Protein AF-A0A512IU02-F1 (afdb_monomer)

Secondary structure (DSSP, 8-state):
-HHHHHHHHHHHHHHHHHHHHHHHHHTT--EEEEEETTEEEEEEEEETT--HHHHHHHHHHHTTS--EEEEEE-

Organism: NCBI:txid1176176

pLDDT: mean 77.75, std 7.91, range [52.22, 88.44]

Nearest PDB structures (foldseek):
  7bpm-assembly1_A  TM=6.186E-01  e=1.056E+00  synthetic construct
  6c4t-assembly1_A  TM=5.965E-01  e=1.209E+00  Staphylococcus aureus
  4pro-assembly1_C  TM=5.640E-01  e=4.655E+00  Lysobacter enzymogenes
  5bsh-assembly1_G  TM=4.166E-01  e=1.583E+00  Medicago truncatula
  5bsh-assembly1_D  TM=4.172E-01  e=2.073E+00  Medicago truncatula

Foldseek 3Di:
DVVVVVVVLVVLVVVLVVVLVVVCVVVVWDKDWDCDPVCNQETEIATAPDDPVNVVVSVVSCVPSSGHYDYHHD

Structure (mmCIF, N/CA/C/O backbone):
data_AF-A0A512IU02-F1
#
_entry.id   AF-A0A512IU02-F1
#
loop_
_atom_site.group_PDB
_atom_site.id
_atom_site.type_symbol
_atom_site.label_atom_id
_atom_site.label_alt_id
_atom_site.label_comp_id
_atom_site.label_asym_id
_atom_site.label_entity_id
_atom_site.label_seq_id
_atom_site.pdbx_PDB_ins_code
_atom_site.Cartn_x
_atom_site.Cartn_y
_atom_site.Cartn_z
_atom_site.occupancy
_atom_site.B_iso_or_equiv
_atom_site.auth_seq_id
_atom_site.auth_com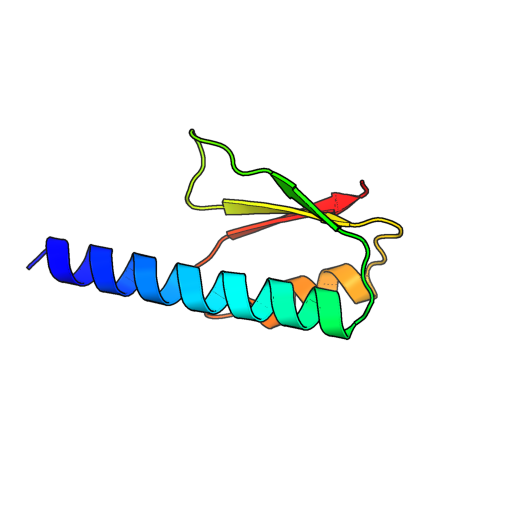p_id
_atom_site.auth_asym_id
_atom_site.auth_atom_id
_atom_site.pdbx_PDB_model_num
ATOM 1 N N . MET A 1 1 ? 22.520 -4.115 -21.789 1.00 52.22 1 MET A N 1
ATOM 2 C CA . MET A 1 1 ? 22.623 -4.484 -20.356 1.00 52.22 1 MET A CA 1
ATOM 3 C C . MET A 1 1 ? 21.761 -3.630 -19.424 1.00 52.22 1 MET A C 1
ATOM 5 O O . MET A 1 1 ? 21.184 -4.208 -18.519 1.00 52.22 1 MET A O 1
ATOM 9 N N . LYS A 1 2 ? 21.615 -2.307 -19.619 1.00 59.59 2 LYS A N 1
ATOM 10 C CA . LYS A 1 2 ? 20.807 -1.454 -18.717 1.00 59.59 2 LYS A CA 1
ATOM 11 C C . LYS A 1 2 ? 19.297 -1.756 -18.703 1.00 59.59 2 LYS A C 1
ATOM 13 O O . LYS A 1 2 ? 18.713 -1.741 -17.630 1.00 59.59 2 LYS A O 1
ATOM 18 N N . SER A 1 3 ? 18.676 -2.074 -19.842 1.00 60.50 3 SER A N 1
ATOM 19 C CA . SER A 1 3 ? 17.215 -2.279 -19.912 1.00 60.50 3 SER A CA 1
ATOM 20 C C . SER A 1 3 ? 16.719 -3.469 -19.088 1.00 60.50 3 SER A C 1
ATOM 22 O O . SER A 1 3 ? 15.681 -3.378 -18.451 1.00 60.50 3 SER A O 1
ATOM 24 N N . HIS A 1 4 ? 17.504 -4.546 -19.018 1.00 62.38 4 HIS A N 1
ATOM 25 C CA . HIS A 1 4 ? 17.121 -5.739 -18.262 1.00 62.38 4 HIS A CA 1
ATOM 26 C C . HIS A 1 4 ? 17.142 -5.499 -16.744 1.00 62.38 4 HIS A C 1
ATOM 28 O O . HIS A 1 4 ? 16.294 -6.012 -16.025 1.00 62.38 4 HIS A O 1
ATOM 34 N N . LEU A 1 5 ? 18.063 -4.655 -16.259 1.00 64.56 5 LEU A N 1
ATOM 35 C CA . LEU A 1 5 ? 18.088 -4.231 -14.856 1.00 64.56 5 LEU A CA 1
ATOM 36 C C . LEU A 1 5 ? 16.877 -3.355 -14.506 1.00 64.56 5 LEU A C 1
ATOM 38 O O . LEU A 1 5 ? 16.341 -3.465 -13.408 1.00 64.56 5 LEU A O 1
ATOM 42 N N . ILE A 1 6 ? 16.442 -2.502 -15.440 1.00 66.88 6 ILE A N 1
ATOM 43 C CA . ILE A 1 6 ? 15.252 -1.657 -15.273 1.00 66.88 6 ILE A CA 1
ATOM 44 C C . ILE A 1 6 ? 13.994 -2.532 -15.211 1.00 66.88 6 ILE A C 1
ATOM 46 O O . ILE A 1 6 ? 13.194 -2.372 -14.299 1.00 66.88 6 ILE A O 1
ATOM 50 N N . GLU A 1 7 ? 13.846 -3.502 -16.115 1.00 69.81 7 GLU A N 1
ATOM 51 C CA . GLU A 1 7 ? 12.720 -4.450 -16.105 1.00 69.81 7 GLU A CA 1
ATOM 52 C C . GLU A 1 7 ? 12.681 -5.301 -14.830 1.00 69.81 7 GLU A C 1
ATOM 54 O O . GLU A 1 7 ? 11.619 -5.465 -14.228 1.00 69.81 7 GLU A O 1
ATOM 59 N N . GLN A 1 8 ? 13.833 -5.807 -14.379 1.00 68.00 8 GLN A N 1
ATOM 60 C CA . GLN A 1 8 ? 13.942 -6.556 -13.125 1.00 68.00 8 GLN A CA 1
ATOM 61 C C . GLN A 1 8 ? 13.566 -5.693 -11.919 1.00 68.00 8 GLN A C 1
ATOM 63 O O . GLN A 1 8 ? 12.851 -6.156 -11.033 1.00 68.00 8 GLN A O 1
ATOM 68 N N . HIS A 1 9 ? 13.996 -4.431 -11.904 1.00 66.69 9 HIS A N 1
ATOM 69 C CA . HIS A 1 9 ? 13.662 -3.489 -10.845 1.00 66.69 9 HIS A CA 1
ATOM 70 C C . HIS A 1 9 ? 12.167 -3.135 -10.838 1.00 66.69 9 HIS A C 1
ATOM 72 O O . HIS A 1 9 ? 11.536 -3.204 -9.787 1.00 66.69 9 HIS A O 1
ATOM 78 N N . ILE A 1 10 ? 11.570 -2.857 -12.003 1.00 71.06 10 ILE A N 1
ATOM 79 C CA . ILE A 1 10 ? 10.124 -2.614 -12.147 1.00 71.06 10 ILE A CA 1
ATOM 80 C C . ILE A 1 10 ? 9.327 -3.840 -11.697 1.00 71.06 10 ILE A C 1
ATOM 82 O O . ILE A 1 10 ? 8.331 -3.705 -10.987 1.00 71.06 10 ILE A O 1
ATOM 86 N N . THR A 1 11 ? 9.772 -5.041 -12.065 1.00 75.31 11 THR A N 1
ATOM 87 C CA . THR A 1 11 ? 9.108 -6.290 -11.674 1.00 75.31 11 THR A CA 1
ATOM 88 C C . THR A 1 11 ? 9.193 -6.504 -10.164 1.00 75.31 11 THR A C 1
ATOM 90 O O . THR A 1 11 ? 8.177 -6.777 -9.528 1.00 75.31 11 THR A O 1
ATOM 93 N N . ALA A 1 12 ? 10.376 -6.325 -9.568 1.00 71.94 12 ALA A N 1
ATOM 94 C CA . ALA A 1 12 ? 10.575 -6.445 -8.126 1.00 71.94 12 ALA A CA 1
ATOM 95 C C . ALA A 1 12 ? 9.722 -5.433 -7.345 1.00 71.94 12 ALA A C 1
ATOM 97 O O . ALA A 1 12 ? 9.050 -5.813 -6.387 1.00 71.94 12 ALA A O 1
ATOM 98 N N . MET A 1 13 ? 9.683 -4.178 -7.802 1.00 73.44 13 MET A N 1
ATOM 99 C CA . MET A 1 13 ? 8.830 -3.130 -7.238 1.00 73.44 13 MET A CA 1
ATOM 100 C C . MET A 1 13 ? 7.350 -3.505 -7.340 1.00 73.44 13 MET A C 1
ATOM 102 O O . MET A 1 13 ? 6.638 -3.475 -6.344 1.00 73.44 13 MET A O 1
ATOM 106 N N . THR A 1 14 ? 6.898 -3.942 -8.516 1.00 75.69 14 THR A N 1
ATOM 107 C CA . THR A 1 14 ? 5.498 -4.327 -8.749 1.00 75.69 14 THR A CA 1
ATOM 108 C C . THR A 1 14 ? 5.068 -5.466 -7.826 1.00 75.69 14 THR A C 1
ATOM 110 O O . THR A 1 14 ? 3.997 -5.406 -7.220 1.00 75.69 14 THR A O 1
ATOM 113 N N . VAL A 1 15 ? 5.909 -6.493 -7.673 1.00 78.81 15 VAL A N 1
ATOM 114 C CA . VAL A 1 15 ? 5.643 -7.628 -6.779 1.00 78.81 15 VAL A CA 1
ATOM 115 C C . VAL A 1 15 ? 5.603 -7.176 -5.318 1.00 78.81 15 VAL A C 1
ATOM 117 O O . VAL A 1 15 ? 4.678 -7.543 -4.592 1.00 78.81 15 VAL A O 1
ATOM 120 N N . ALA A 1 16 ? 6.564 -6.358 -4.887 1.00 74.94 16 ALA A N 1
ATOM 121 C CA . ALA A 1 16 ? 6.618 -5.831 -3.527 1.00 74.94 16 ALA A CA 1
ATOM 122 C C . ALA A 1 16 ? 5.395 -4.961 -3.189 1.00 74.94 16 ALA A C 1
ATOM 124 O O . ALA A 1 16 ? 4.759 -5.185 -2.158 1.00 74.94 16 ALA A O 1
ATOM 125 N N . SER A 1 17 ? 5.008 -4.038 -4.077 1.00 75.88 17 SER A N 1
ATOM 126 C CA . SER A 1 17 ? 3.810 -3.208 -3.911 1.00 75.88 17 SER A CA 1
ATOM 127 C C . SER A 1 17 ? 2.549 -4.066 -3.868 1.00 75.88 17 SER A C 1
ATOM 129 O O . SER A 1 17 ? 1.736 -3.915 -2.964 1.00 75.88 17 SER A O 1
ATOM 131 N N . THR A 1 18 ? 2.401 -5.023 -4.789 1.00 80.62 18 THR A N 1
ATOM 132 C CA . THR A 1 18 ? 1.220 -5.902 -4.840 1.00 80.62 18 THR A CA 1
ATOM 133 C C . THR A 1 18 ? 1.078 -6.727 -3.562 1.00 80.62 18 THR A C 1
ATOM 135 O O . THR A 1 18 ? -0.018 -6.838 -3.012 1.00 80.62 18 THR A O 1
ATOM 138 N N . ASN A 1 19 ? 2.183 -7.274 -3.051 1.00 80.31 19 ASN A N 1
ATOM 139 C CA . ASN A 1 19 ? 2.179 -8.039 -1.807 1.00 80.31 19 ASN A CA 1
ATOM 140 C C . ASN A 1 19 ? 1.805 -7.176 -0.600 1.00 80.31 19 ASN A C 1
ATOM 142 O O . ASN A 1 19 ? 1.028 -7.633 0.238 1.00 80.31 19 ASN A O 1
ATOM 146 N N . LEU A 1 20 ? 2.301 -5.936 -0.529 1.00 78.31 20 LEU A N 1
ATOM 147 C CA . LEU A 1 20 ? 1.908 -5.012 0.530 1.00 78.31 20 LEU A CA 1
ATOM 148 C C . LEU A 1 20 ? 0.407 -4.725 0.485 1.00 78.31 20 LEU A C 1
ATOM 150 O O . LEU A 1 20 ? -0.260 -4.845 1.506 1.00 78.31 20 LEU A O 1
ATOM 154 N N . LEU A 1 21 ? -0.131 -4.374 -0.685 1.00 82.00 21 LEU A N 1
ATOM 155 C CA . LEU A 1 21 ? -1.548 -4.030 -0.829 1.00 82.00 21 LEU A CA 1
ATOM 156 C C . LEU A 1 21 ? -2.457 -5.196 -0.465 1.00 82.00 21 LEU A C 1
ATOM 158 O O . LEU A 1 21 ? -3.474 -5.000 0.203 1.00 82.00 21 LEU A O 1
ATOM 162 N N . ARG A 1 22 ? -2.054 -6.410 -0.855 1.00 83.12 22 ARG A N 1
ATOM 163 C CA . ARG A 1 22 ? -2.733 -7.640 -0.457 1.00 83.12 22 ARG A CA 1
ATOM 164 C C . ARG A 1 22 ? -2.707 -7.815 1.056 1.00 83.12 22 ARG A C 1
ATOM 166 O O . ARG A 1 22 ? -3.751 -8.044 1.644 1.00 83.12 22 ARG A O 1
ATOM 173 N N . GLN A 1 23 ? -1.553 -7.645 1.696 1.00 79.06 23 GLN A N 1
ATOM 174 C CA . GLN A 1 23 ? -1.454 -7.799 3.143 1.00 79.06 23 GLN A CA 1
ATOM 175 C C . GLN A 1 23 ? -2.244 -6.724 3.902 1.00 79.06 23 GLN A C 1
ATOM 177 O O . GLN A 1 23 ? -2.939 -7.042 4.859 1.00 79.06 23 GLN A O 1
ATOM 182 N N . MET A 1 24 ? -2.196 -5.464 3.464 1.00 81.19 24 MET A N 1
ATOM 183 C CA . MET A 1 24 ? -2.999 -4.395 4.062 1.00 81.19 24 MET A CA 1
ATOM 184 C C . MET A 1 24 ? -4.501 -4.674 3.932 1.00 81.19 24 MET A C 1
ATOM 186 O O . MET A 1 24 ? -5.261 -4.403 4.859 1.00 81.19 24 MET A O 1
ATOM 190 N N . HIS A 1 25 ? -4.921 -5.243 2.799 1.00 83.50 25 HIS A N 1
ATOM 191 C CA . HIS A 1 25 ? -6.295 -5.687 2.591 1.00 83.50 25 HIS A CA 1
ATOM 192 C C . HIS A 1 25 ? -6.667 -6.869 3.499 1.00 83.50 25 HIS A C 1
ATOM 194 O O . HIS A 1 25 ? -7.706 -6.816 4.153 1.00 83.50 25 HIS A O 1
ATOM 200 N N . ASP A 1 26 ? -5.809 -7.890 3.590 1.00 82.75 26 ASP A N 1
ATOM 201 C CA . ASP A 1 26 ? -6.002 -9.069 4.449 1.00 82.75 26 ASP A CA 1
ATOM 202 C C . ASP A 1 26 ? -6.085 -8.676 5.941 1.00 82.75 26 ASP A C 1
ATOM 204 O O . ASP A 1 26 ? -6.799 -9.302 6.722 1.00 82.75 26 ASP A O 1
ATOM 208 N N . GLU A 1 27 ? -5.395 -7.605 6.339 1.00 78.75 27 GLU A N 1
ATOM 209 C CA . GLU A 1 27 ? -5.446 -7.022 7.686 1.00 78.75 27 GLU A CA 1
ATOM 210 C C . GLU A 1 27 ? -6.670 -6.114 7.920 1.00 78.75 27 GLU A C 1
ATOM 212 O O . GLU A 1 27 ? -6.879 -5.632 9.034 1.00 78.75 27 GLU A O 1
ATOM 217 N N . GLY A 1 28 ? -7.497 -5.884 6.896 1.00 83.25 28 GLY A N 1
ATOM 218 C CA . GLY A 1 28 ? -8.691 -5.042 6.976 1.00 83.25 28 GLY A CA 1
ATOM 219 C C . GLY A 1 28 ? -8.392 -3.546 7.101 1.00 83.25 28 GLY A C 1
ATOM 220 O O . GLY A 1 28 ? -9.263 -2.780 7.524 1.00 83.25 28 GLY A O 1
ATOM 221 N N . LEU A 1 29 ? -7.176 -3.112 6.750 1.00 85.00 29 LEU A N 1
ATOM 222 C CA . LEU A 1 29 ? -6.793 -1.706 6.809 1.00 85.00 29 LEU A CA 1
ATOM 223 C C . LEU A 1 29 ? -7.545 -0.912 5.740 1.00 85.00 29 LEU A C 1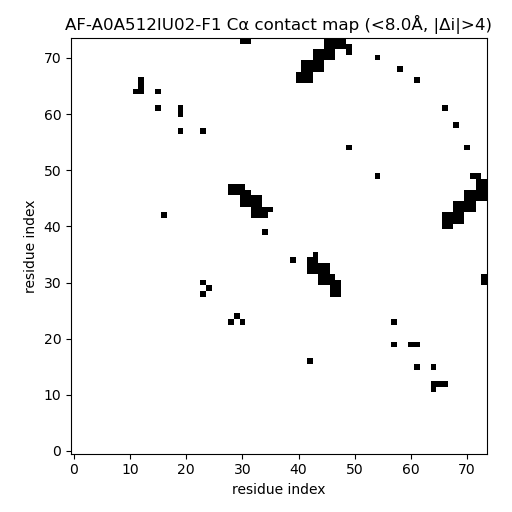
ATOM 225 O O . LEU A 1 29 ? -7.614 -1.300 4.572 1.00 85.00 29 LEU A O 1
ATOM 229 N N . ARG A 1 30 ? -8.076 0.246 6.132 1.00 86.00 30 ARG A N 1
ATOM 230 C CA . ARG A 1 30 ? -8.600 1.238 5.189 1.00 86.00 30 ARG A CA 1
ATOM 231 C C . ARG A 1 30 ? -7.463 2.159 4.787 1.00 86.00 30 ARG A C 1
ATOM 233 O O . ARG A 1 30 ? -6.939 2.886 5.629 1.00 86.00 30 ARG A O 1
ATOM 240 N N . TYR A 1 31 ? -7.082 2.114 3.518 1.00 84.56 31 TYR A N 1
ATOM 241 C CA . TYR A 1 31 ? -5.969 2.896 3.001 1.00 84.56 31 TYR A CA 1
ATOM 242 C C . TYR A 1 31 ? -6.269 3.482 1.622 1.00 84.56 31 TYR A C 1
ATOM 244 O O . TYR A 1 31 ? -7.119 2.978 0.886 1.00 84.56 31 TYR A O 1
ATOM 252 N N . SER A 1 32 ? -5.535 4.532 1.272 1.00 85.38 32 SER A N 1
ATOM 253 C CA . SER A 1 32 ? -5.462 5.100 -0.068 1.00 85.38 32 SER A CA 1
ATOM 254 C C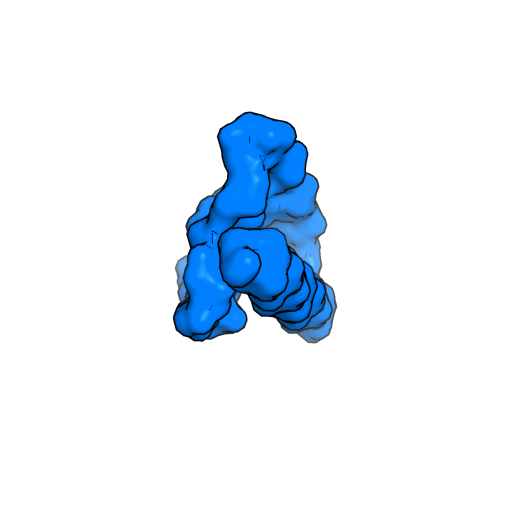 . SER A 1 32 ? -4.006 5.192 -0.521 1.00 85.38 32 SER A C 1
ATOM 256 O O . SER A 1 32 ? -3.080 5.290 0.286 1.00 85.38 32 SER A O 1
ATOM 258 N N . LEU A 1 33 ? -3.812 5.110 -1.835 1.00 83.31 33 LEU A N 1
ATOM 259 C CA . LEU A 1 33 ? -2.516 5.264 -2.482 1.00 83.31 33 LEU A CA 1
ATOM 260 C C . LEU A 1 33 ? -2.472 6.588 -3.228 1.00 83.31 33 LEU A C 1
ATOM 262 O O . LEU A 1 33 ? -3.393 6.896 -3.984 1.00 83.31 33 LEU A O 1
ATOM 266 N N . ASP A 1 34 ? -1.375 7.315 -3.058 1.00 82.38 34 ASP A N 1
ATOM 267 C CA . ASP A 1 34 ? -1.052 8.494 -3.853 1.00 82.38 34 ASP A CA 1
ATOM 268 C C . ASP A 1 34 ? 0.141 8.165 -4.761 1.00 82.38 34 ASP A C 1
ATOM 270 O O . ASP A 1 34 ? 1.247 7.873 -4.299 1.00 82.38 34 ASP A O 1
ATOM 274 N N . VAL A 1 35 ? -0.096 8.151 -6.073 1.00 73.06 35 VAL A N 1
ATOM 275 C CA . VAL A 1 35 ? 0.959 7.933 -7.067 1.00 73.06 35 VAL A CA 1
ATOM 276 C C . VAL A 1 35 ? 1.381 9.291 -7.593 1.00 73.06 35 VAL A C 1
ATOM 278 O O . VAL A 1 35 ? 0.655 9.932 -8.352 1.00 73.06 35 VAL A O 1
ATOM 281 N N . ARG A 1 36 ? 2.583 9.715 -7.207 1.00 79.19 36 ARG A N 1
ATOM 282 C CA . ARG A 1 36 ? 3.141 11.000 -7.622 1.00 79.19 36 ARG A CA 1
ATOM 283 C C . ARG A 1 36 ? 3.949 10.821 -8.908 1.00 79.19 36 ARG A C 1
ATOM 285 O O . ARG A 1 36 ? 4.922 10.070 -8.896 1.00 79.19 36 ARG A O 1
ATOM 292 N N . PRO A 1 37 ? 3.601 11.514 -10.009 1.00 69.25 37 PRO A N 1
ATOM 293 C CA . PRO A 1 37 ? 4.333 11.400 -11.275 1.00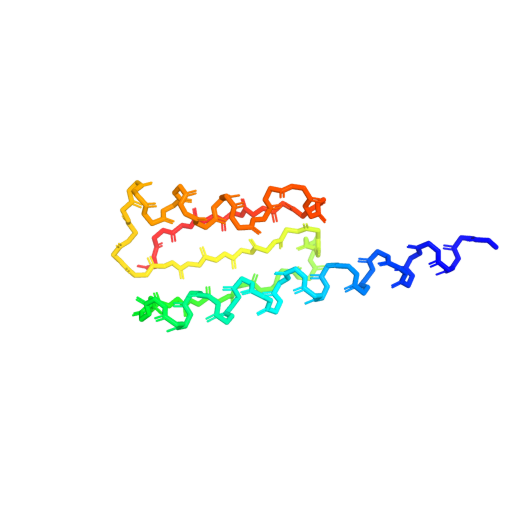 69.25 37 PRO A CA 1
ATOM 294 C C . PRO A 1 37 ? 5.819 11.759 -11.141 1.00 69.25 37 PRO A C 1
ATOM 296 O O . PRO A 1 37 ? 6.663 11.168 -11.811 1.00 69.25 37 PRO A O 1
ATOM 299 N N . ASP A 1 38 ? 6.126 12.691 -10.237 1.00 79.50 38 ASP A N 1
ATOM 300 C CA . ASP A 1 38 ? 7.474 13.213 -10.004 1.00 79.50 38 ASP A CA 1
ATOM 301 C C . ASP A 1 38 ? 8.288 12.363 -9.007 1.00 79.50 38 ASP A C 1
ATOM 303 O O . ASP A 1 38 ? 9.487 12.579 -8.842 1.00 79.50 38 ASP A O 1
ATOM 307 N N . ASP A 1 39 ? 7.655 11.387 -8.344 1.00 74.88 39 ASP A N 1
ATOM 308 C CA . ASP A 1 39 ? 8.264 10.521 -7.329 1.00 74.88 39 ASP A CA 1
ATOM 309 C C . ASP A 1 39 ? 7.735 9.088 -7.468 1.00 74.88 39 ASP A C 1
ATOM 311 O O . ASP A 1 39 ? 6.861 8.626 -6.737 1.00 74.88 39 ASP A O 1
ATOM 315 N N . THR A 1 40 ? 8.283 8.385 -8.458 1.00 70.31 40 THR A N 1
ATOM 316 C CA . THR A 1 40 ? 7.937 6.989 -8.776 1.00 70.31 40 THR A CA 1
ATOM 317 C C . THR A 1 40 ? 8.723 5.968 -7.953 1.00 70.31 40 THR A C 1
ATOM 319 O O . THR A 1 40 ? 8.427 4.775 -7.999 1.00 70.31 40 THR A O 1
ATOM 322 N N . ALA A 1 41 ? 9.729 6.423 -7.200 1.00 74.12 41 ALA A N 1
ATOM 323 C CA . ALA A 1 41 ? 10.554 5.580 -6.339 1.00 74.12 41 ALA A CA 1
ATOM 324 C C . ALA A 1 41 ? 9.928 5.362 -4.950 1.00 74.12 41 ALA A C 1
ATOM 326 O O . ALA A 1 41 ? 10.355 4.467 -4.212 1.00 74.12 41 ALA A O 1
ATOM 327 N N . THR A 1 42 ? 8.928 6.174 -4.599 1.00 80.31 42 THR A N 1
ATOM 328 C CA . THR A 1 42 ? 8.264 6.141 -3.300 1.00 80.31 42 THR A CA 1
ATOM 329 C C . THR A 1 42 ? 6.799 5.778 -3.457 1.00 80.31 42 THR A C 1
ATOM 331 O O . THR A 1 42 ? 6.065 6.399 -4.222 1.00 80.31 42 THR A O 1
ATOM 334 N N . MET A 1 43 ? 6.344 4.801 -2.678 1.00 80.56 43 MET A N 1
ATOM 335 C CA . MET A 1 43 ? 4.918 4.538 -2.543 1.00 80.56 43 MET A CA 1
ATOM 336 C C . MET A 1 43 ? 4.369 5.342 -1.363 1.00 80.56 43 MET A C 1
ATOM 338 O O . MET A 1 43 ? 4.781 5.147 -0.215 1.00 80.56 43 MET A O 1
ATOM 342 N N . HIS A 1 44 ? 3.453 6.264 -1.661 1.00 85.12 44 HIS A N 1
ATOM 343 C CA . HIS A 1 44 ? 2.786 7.099 -0.666 1.00 85.12 44 HIS A CA 1
ATOM 344 C C . HIS A 1 44 ? 1.469 6.436 -0.272 1.00 85.12 44 HIS A C 1
ATOM 346 O O . HIS A 1 44 ? 0.592 6.217 -1.109 1.00 85.12 44 HIS A O 1
ATOM 352 N N . VAL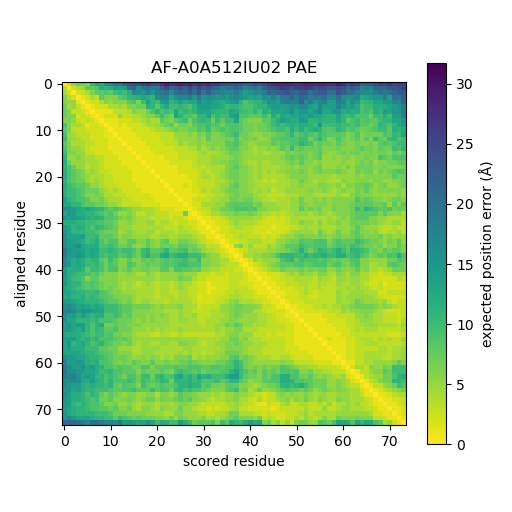 A 1 45 ? 1.359 6.075 1.004 1.00 85.75 45 VAL A N 1
ATOM 353 C CA . VAL A 1 45 ? 0.227 5.330 1.554 1.00 85.75 45 VAL A CA 1
ATOM 354 C C . VAL A 1 45 ? -0.391 6.141 2.681 1.00 85.75 45 VAL A C 1
ATOM 356 O O . VAL A 1 45 ? 0.265 6.423 3.685 1.00 85.75 45 VAL A O 1
ATOM 359 N N . SER A 1 46 ? -1.669 6.470 2.544 1.00 88.19 46 SER A N 1
ATOM 360 C CA . SER A 1 46 ? -2.456 7.063 3.621 1.00 88.19 46 SER A CA 1
ATOM 361 C C . SER A 1 46 ? -3.315 5.982 4.261 1.00 88.19 46 SER A C 1
ATOM 363 O O . SER A 1 46 ? -4.013 5.251 3.561 1.00 88.19 46 SER A O 1
ATOM 365 N N . VAL A 1 47 ? -3.261 5.846 5.584 1.00 87.56 47 VAL A N 1
ATOM 366 C CA . VAL A 1 47 ? -3.983 4.805 6.332 1.00 87.56 47 VAL A CA 1
ATOM 367 C C . VAL A 1 47 ? -4.903 5.456 7.354 1.00 87.56 47 VAL A C 1
ATOM 369 O O . VAL A 1 47 ? -4.474 6.294 8.143 1.00 87.56 47 VAL A O 1
ATOM 372 N N . GLN A 1 48 ? -6.172 5.053 7.370 1.00 88.44 48 GLN A N 1
ATOM 373 C CA . GLN A 1 48 ? -7.125 5.506 8.378 1.00 88.44 48 GLN A CA 1
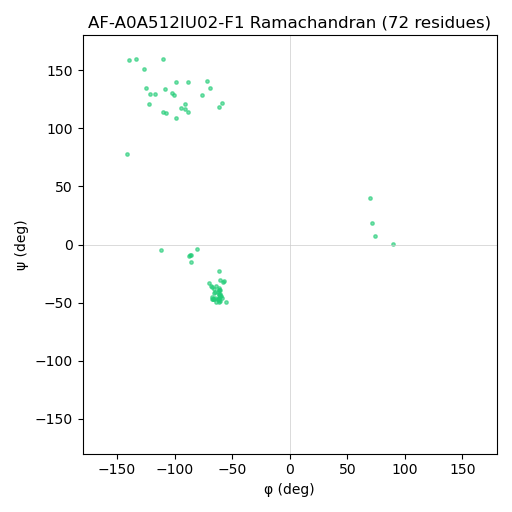ATOM 374 C C . GLN A 1 48 ? -6.872 4.782 9.707 1.00 88.44 48 GLN A C 1
ATOM 376 O O . GLN A 1 48 ? -6.840 3.551 9.742 1.00 88.44 48 GLN A O 1
ATOM 381 N N . GLY A 1 49 ? -6.750 5.534 10.805 1.00 86.44 49 GLY A N 1
ATOM 382 C CA . GLY A 1 49 ? -6.465 4.962 12.124 1.00 86.44 49 GLY A CA 1
ATOM 383 C C . GLY A 1 49 ? -5.042 4.415 12.223 1.00 86.44 49 GLY A C 1
ATOM 384 O O . GLY A 1 49 ? -4.828 3.333 12.775 1.00 86.44 49 GLY A O 1
ATOM 385 N N . LEU A 1 50 ? -4.076 5.135 11.645 1.00 86.81 50 LEU A N 1
ATOM 386 C CA . LEU A 1 50 ? -2.671 4.753 11.677 1.00 86.81 50 LEU A CA 1
ATOM 387 C C . LEU A 1 50 ? -2.178 4.703 13.128 1.00 86.81 50 LEU A C 1
ATOM 389 O O . LEU A 1 50 ? -2.155 5.703 13.839 1.00 86.81 50 LEU A O 1
ATOM 393 N N . THR A 1 51 ? -1.749 3.521 13.563 1.00 87.75 51 THR A N 1
ATOM 394 C CA . THR A 1 51 ? -1.087 3.333 14.858 1.00 87.75 51 THR A CA 1
ATOM 395 C C . THR A 1 51 ? 0.390 3.001 14.649 1.00 87.75 51 THR A C 1
ATOM 397 O O . THR A 1 51 ? 0.751 2.491 13.584 1.00 87.75 51 THR A O 1
ATOM 400 N N . PRO A 1 52 ? 1.256 3.200 15.661 1.00 86.44 52 PRO A N 1
ATOM 401 C CA . PRO A 1 52 ? 2.666 2.820 15.564 1.00 86.44 52 PRO A CA 1
ATOM 402 C C . PRO A 1 52 ? 2.885 1.331 15.250 1.00 86.44 52 PRO A C 1
ATOM 404 O O . PRO A 1 52 ? 3.850 0.975 14.575 1.00 86.44 52 PRO A O 1
ATOM 407 N N . ASP A 1 53 ? 1.984 0.453 15.707 1.00 86.25 53 ASP A N 1
ATOM 408 C CA . ASP A 1 53 ? 2.040 -0.975 15.377 1.00 86.25 53 ASP A CA 1
ATOM 409 C C . ASP A 1 53 ? 1.755 -1.217 13.888 1.00 86.25 53 ASP A C 1
ATOM 411 O O . ASP A 1 53 ? 2.526 -1.901 13.212 1.00 86.25 53 ASP A O 1
ATOM 415 N N . ILE A 1 54 ? 0.700 -0.589 13.354 1.00 82.81 54 ILE A N 1
ATOM 416 C CA . ILE A 1 54 ? 0.339 -0.664 11.931 1.00 82.81 54 ILE A CA 1
ATOM 417 C C . ILE A 1 54 ? 1.469 -0.100 11.062 1.00 82.81 54 ILE A C 1
ATOM 419 O O . ILE A 1 54 ? 1.890 -0.749 10.104 1.00 82.81 54 ILE A O 1
ATOM 423 N N . GLU A 1 55 ? 2.022 1.061 11.422 1.00 86.56 55 GLU A N 1
ATOM 424 C CA 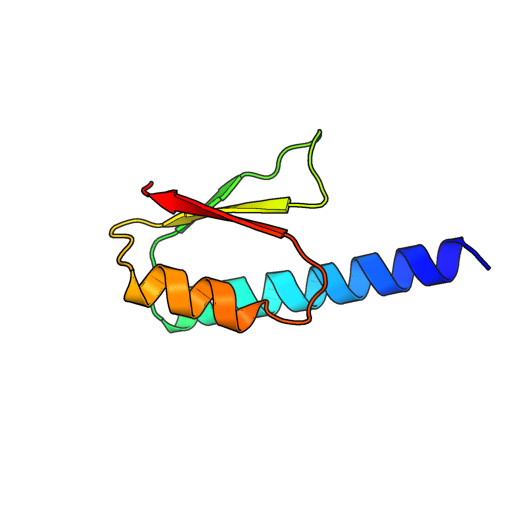. GLU A 1 55 ? 3.157 1.653 10.711 1.00 86.56 55 GLU A CA 1
ATOM 425 C C . GLU A 1 55 ? 4.369 0.707 10.709 1.00 86.56 55 GLU A C 1
ATOM 427 O O . GLU A 1 55 ? 4.982 0.456 9.667 1.00 86.56 55 GLU A O 1
ATOM 432 N N . GLY A 1 56 ? 4.693 0.122 11.866 1.00 84.50 56 GLY A N 1
ATOM 433 C CA . GLY A 1 56 ? 5.787 -0.833 12.004 1.00 84.50 56 GLY A CA 1
ATOM 434 C C . GLY A 1 56 ? 5.593 -2.092 11.157 1.00 84.50 56 GLY A C 1
ATOM 435 O O . GLY A 1 56 ? 6.552 -2.584 10.559 1.00 84.50 56 GLY A O 1
ATOM 436 N N . ARG A 1 57 ? 4.363 -2.609 11.067 1.00 81.06 57 ARG A N 1
ATOM 437 C CA . ARG A 1 57 ? 4.021 -3.757 10.212 1.00 81.06 57 ARG A CA 1
ATOM 438 C C . ARG A 1 57 ? 4.210 -3.426 8.738 1.00 81.06 57 ARG A C 1
ATOM 440 O O . ARG A 1 57 ? 4.929 -4.159 8.063 1.00 81.06 57 ARG A O 1
ATOM 447 N N . ILE A 1 58 ? 3.669 -2.296 8.280 1.00 79.69 58 ILE A N 1
ATOM 448 C CA . ILE A 1 58 ? 3.818 -1.821 6.897 1.00 79.69 58 ILE A CA 1
ATOM 449 C C . ILE A 1 58 ? 5.304 -1.705 6.538 1.00 79.69 58 ILE A C 1
ATOM 451 O O . ILE A 1 58 ? 5.744 -2.277 5.543 1.00 79.69 58 ILE A O 1
ATOM 455 N N . ARG A 1 59 ? 6.113 -1.057 7.388 1.00 80.69 59 ARG A N 1
ATOM 456 C CA . ARG A 1 59 ? 7.563 -0.916 7.163 1.00 80.69 59 ARG A CA 1
ATOM 457 C C . ARG A 1 59 ? 8.288 -2.264 7.082 1.00 80.69 59 ARG A C 1
ATOM 459 O O . ARG A 1 59 ? 9.186 -2.419 6.256 1.00 80.69 59 ARG A O 1
ATOM 466 N N . ARG A 1 60 ? 7.910 -3.249 7.906 1.00 79.06 60 ARG A N 1
ATOM 467 C CA . ARG A 1 60 ? 8.519 -4.593 7.892 1.00 79.06 60 ARG A CA 1
ATOM 468 C C . ARG A 1 60 ? 8.203 -5.384 6.625 1.00 79.06 60 ARG A C 1
ATOM 470 O O . ARG A 1 60 ? 9.079 -6.095 6.150 1.00 79.06 60 ARG A O 1
ATOM 477 N N . CYS A 1 61 ? 7.007 -5.245 6.059 1.00 71.44 61 CYS A N 1
ATOM 478 C CA . CYS A 1 61 ? 6.624 -5.941 4.823 1.00 71.44 61 CYS A CA 1
ATOM 479 C C . CYS A 1 61 ? 7.486 -5.567 3.615 1.00 71.44 61 CYS A C 1
ATOM 481 O O . CYS A 1 61 ? 7.566 -6.321 2.650 1.00 71.44 61 CYS A O 1
ATOM 483 N N . LEU A 1 62 ? 8.123 -4.400 3.663 1.00 69.50 62 LEU A N 1
ATOM 484 C CA . LEU A 1 62 ? 8.852 -3.822 2.534 1.00 69.50 62 LEU A CA 1
ATOM 485 C C . LEU A 1 62 ? 10.354 -3.788 2.760 1.00 69.50 62 LEU A C 1
ATOM 487 O O . LEU A 1 62 ? 11.120 -3.420 1.866 1.00 69.50 62 LEU A O 1
ATOM 491 N N . LEU A 1 63 ? 10.783 -4.184 3.952 1.00 68.88 63 LEU A N 1
ATOM 492 C CA . LEU A 1 63 ? 12.182 -4.306 4.302 1.00 68.88 63 LEU A CA 1
ATOM 493 C C . LEU A 1 63 ? 12.845 -5.299 3.335 1.00 68.88 63 LEU A C 1
ATOM 495 O O . LEU A 1 63 ? 12.409 -6.437 3.191 1.00 68.88 63 LEU A O 1
ATOM 499 N N . GLY A 1 64 ? 13.881 -4.838 2.631 1.00 66.50 64 GLY A N 1
ATOM 500 C CA . GLY A 1 64 ? 14.601 -5.638 1.632 1.00 66.50 64 GLY A CA 1
ATOM 501 C C . GLY A 1 64 ? 14.061 -5.566 0.198 1.00 66.50 64 GLY A C 1
ATOM 502 O O . GLY A 1 64 ? 14.654 -6.179 -0.683 1.00 66.50 64 GLY A O 1
ATOM 503 N N . THR A 1 65 ? 12.998 -4.797 -0.073 1.00 68.19 65 THR A N 1
ATOM 504 C CA . THR A 1 65 ? 12.432 -4.649 -1.435 1.00 68.19 65 THR A CA 1
ATOM 505 C C . THR A 1 65 ? 13.078 -3.533 -2.265 1.00 68.19 65 THR A C 1
ATOM 507 O O . THR A 1 65 ? 12.837 -3.437 -3.465 1.00 68.19 65 THR A O 1
ATOM 510 N N . GLY A 1 66 ? 13.916 -2.693 -1.644 1.00 67.75 66 GLY A N 1
ATOM 511 C CA . GLY A 1 66 ? 14.554 -1.542 -2.298 1.00 67.75 66 GLY A CA 1
ATOM 512 C C . GLY A 1 66 ? 13.614 -0.357 -2.556 1.00 67.75 66 GLY A C 1
ATOM 513 O O . GLY A 1 66 ? 14.019 0.592 -3.218 1.00 67.75 66 GLY A O 1
ATOM 514 N N . MET A 1 67 ? 12.385 -0.412 -2.036 1.00 71.81 67 MET A N 1
ATOM 515 C CA . MET A 1 67 ? 11.349 0.602 -2.210 1.00 71.81 67 MET A CA 1
ATOM 516 C C . MET A 1 67 ? 11.272 1.529 -0.997 1.00 71.81 67 MET A C 1
ATOM 518 O O . MET A 1 67 ? 11.339 1.074 0.148 1.00 71.81 67 MET A O 1
ATOM 522 N N . THR A 1 68 ? 11.089 2.825 -1.247 1.00 78.94 68 THR A N 1
ATOM 523 C CA . THR A 1 68 ? 10.821 3.804 -0.189 1.00 78.94 68 THR A CA 1
ATOM 524 C C . THR A 1 68 ? 9.321 3.879 0.060 1.00 78.94 68 THR A C 1
ATOM 526 O O . THR A 1 68 ? 8.525 3.869 -0.879 1.00 78.94 68 THR A O 1
ATOM 529 N N . ILE A 1 69 ? 8.924 3.981 1.327 1.00 78.25 69 ILE A N 1
ATOM 530 C CA . ILE A 1 69 ? 7.532 4.217 1.700 1.00 78.25 69 ILE A CA 1
ATOM 531 C C . ILE A 1 69 ? 7.398 5.434 2.591 1.00 78.25 69 ILE A C 1
ATOM 533 O O . ILE A 1 69 ? 8.106 5.577 3.593 1.00 78.25 69 ILE A O 1
ATOM 537 N N . ALA A 1 70 ? 6.408 6.247 2.242 1.00 83.69 70 ALA A N 1
ATOM 538 C CA . ALA A 1 70 ? 5.862 7.286 3.086 1.00 83.69 70 ALA A CA 1
ATOM 539 C C . ALA A 1 70 ? 4.478 6.828 3.565 1.00 83.69 70 ALA A C 1
ATOM 541 O O . ALA A 1 70 ? 3.564 6.679 2.757 1.00 83.69 70 ALA A O 1
ATOM 542 N N . VAL A 1 71 ? 4.344 6.574 4.871 1.00 83.56 71 VAL A N 1
ATOM 543 C CA . VAL A 1 71 ? 3.051 6.283 5.507 1.00 83.56 71 VAL A CA 1
ATOM 544 C C . VAL A 1 71 ? 2.585 7.534 6.236 1.00 83.56 71 VAL A C 1
ATOM 546 O O . VAL A 1 71 ? 3.355 8.115 7.001 1.00 83.56 71 VAL A O 1
ATOM 549 N N . ALA A 1 72 ? 1.340 7.931 6.010 1.00 85.69 72 ALA A N 1
ATOM 550 C CA . ALA A 1 72 ? 0.694 9.029 6.717 1.00 85.69 72 ALA A CA 1
ATOM 551 C C . ALA A 1 72 ? -0.711 8.622 7.176 1.00 85.69 72 ALA A C 1
ATOM 553 O O . ALA A 1 72 ? -1.302 7.676 6.650 1.00 85.69 72 ALA A O 1
ATOM 554 N N . GLU A 1 73 ? -1.250 9.328 8.165 1.00 87.31 73 GLU A N 1
ATOM 555 C CA . GLU A 1 73 ? -2.672 9.220 8.493 1.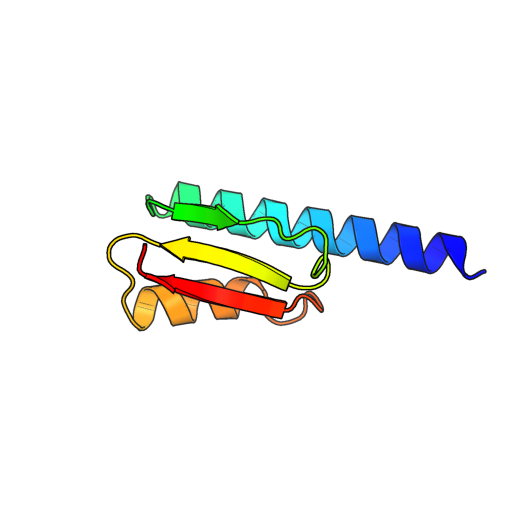00 87.31 73 GLU A CA 1
ATOM 556 C C . GLU A 1 73 ? -3.511 9.903 7.396 1.00 87.31 73 GLU A C 1
ATOM 558 O O . GLU A 1 73 ? -3.084 10.917 6.835 1.00 87.31 73 GLU A O 1
ATOM 563 N N . ALA A 1 74 ? -4.646 9.286 7.044 1.00 80.44 74 ALA A N 1
ATOM 564 C CA . ALA A 1 74 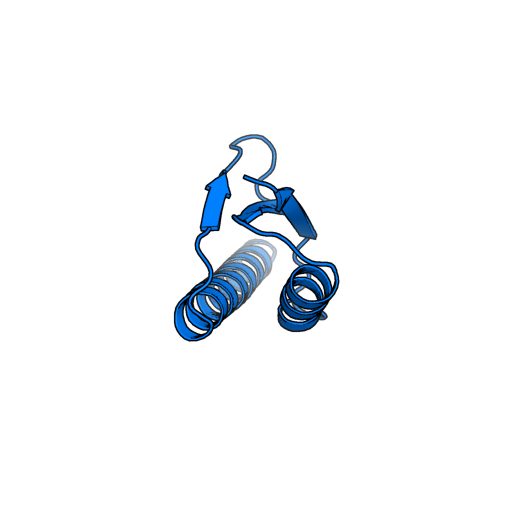? -5.566 9.744 5.996 1.00 80.44 74 ALA A CA 1
ATOM 565 C C . ALA A 1 74 ? -6.512 10.861 6.458 1.00 80.44 74 ALA A C 1
ATOM 567 O O . ALA A 1 74 ? -7.016 10.769 7.600 1.00 80.44 74 ALA A O 1
#

Mean predicted aligned error: 6.66 Å

Radius of gyration: 13.0 Å; Cα contacts (8 Å, |Δi|>4): 75; chains: 1; bounding box: 31×22×36 Å

Solvent-accessible surface area (backbone atoms only — not comparable to full-atom values): 4387 Å² total; per-residue (Å²): 120,69,67,62,55,51,52,51,50,53,50,49,45,52,51,49,53,52,53,46,54,50,50,42,51,77,71,67,57,53,68,50,77,52,86,45,91,93,42,81,67,42,51,34,36,27,25,57,86,68,41,75,67,56,52,52,50,58,56,58,75,43,63,92,57,87,61,46,74,48,79,45,73,99

Sequence (74 aa):
MKSHLIEQHITAMTVASTNLLRQMHDEGLRYSLDVRPDDTATMHVSVQGLTPDIEGRIRRCLLGTGMTIAVAEA